Protein AF-A0A165L7A6-F1 (afdb_monomer_lite)

Radius of gyration: 13.62 Å; chains: 1; bounding box: 29×22×33 Å

Structure (mmCIF, N/CA/C/O backbone):
data_AF-A0A165L7A6-F1
#
_entry.id   AF-A0A165L7A6-F1
#
loop_
_atom_site.group_PDB
_atom_site.id
_atom_site.type_symbol
_atom_site.label_atom_id
_atom_site.label_alt_id
_atom_site.label_comp_id
_atom_site.label_asym_id
_atom_site.label_entity_id
_atom_site.label_seq_id
_atom_site.pdbx_PDB_ins_code
_atom_site.Cartn_x
_atom_site.Cartn_y
_atom_site.Cartn_z
_atom_site.occupancy
_atom_site.B_iso_or_equiv
_atom_site.auth_seq_id
_atom_site.auth_comp_id
_atom_site.auth_asym_id
_atom_site.auth_atom_id
_atom_site.pdbx_PDB_model_num
ATOM 1 N N . SER A 1 1 ? 1.836 -13.869 -18.028 1.00 71.38 1 SER A N 1
ATOM 2 C CA . SER A 1 1 ? 1.503 -12.469 -17.688 1.00 71.38 1 SER A CA 1
ATOM 3 C C . SER A 1 1 ? 2.533 -11.959 -16.705 1.00 71.38 1 SER A C 1
ATOM 5 O O . SER A 1 1 ? 2.909 -12.734 -15.835 1.00 71.38 1 SER A O 1
ATOM 7 N N . ALA A 1 2 ? 2.987 -10.708 -16.821 1.00 77.56 2 ALA A N 1
ATOM 8 C CA . ALA A 1 2 ? 3.784 -10.093 -15.759 1.00 77.56 2 ALA A CA 1
ATOM 9 C C . ALA A 1 2 ? 2.946 -10.000 -14.471 1.00 77.56 2 ALA A C 1
ATOM 11 O O . ALA A 1 2 ? 1.726 -9.808 -14.534 1.00 77.56 2 ALA A O 1
ATOM 12 N N . SER A 1 3 ? 3.587 -10.159 -13.314 1.00 88.81 3 SER A N 1
ATOM 13 C CA . SER A 1 3 ? 2.943 -9.910 -12.023 1.00 88.81 3 SER A CA 1
ATOM 14 C C . SER A 1 3 ? 2.612 -8.423 -11.890 1.00 88.81 3 SER A C 1
ATOM 16 O O . SER A 1 3 ? 3.382 -7.576 -12.347 1.00 88.81 3 SER A O 1
ATOM 18 N N . LYS A 1 4 ? 1.477 -8.103 -11.257 1.00 93.00 4 LYS A N 1
ATOM 19 C CA . LYS A 1 4 ? 1.052 -6.717 -11.015 1.00 93.00 4 LYS A CA 1
ATOM 20 C C . LYS A 1 4 ? 1.412 -6.284 -9.602 1.00 93.00 4 LYS A C 1
ATOM 22 O O . LYS A 1 4 ? 0.935 -6.883 -8.640 1.00 93.00 4 LYS A O 1
ATOM 27 N N . LEU A 1 5 ? 2.180 -5.209 -9.480 1.00 94.75 5 LEU A N 1
ATOM 28 C CA . LEU A 1 5 ? 2.445 -4.542 -8.211 1.00 94.75 5 LEU A CA 1
ATOM 29 C C . LEU A 1 5 ? 1.531 -3.322 -8.088 1.00 94.75 5 LEU A C 1
ATOM 31 O O . LEU A 1 5 ? 1.620 -2.385 -8.877 1.00 94.75 5 LEU A O 1
ATOM 35 N N . ARG A 1 6 ? 0.644 -3.332 -7.091 1.00 95.69 6 ARG A N 1
ATOM 36 C CA . ARG A 1 6 ? -0.258 -2.212 -6.802 1.00 95.69 6 ARG A CA 1
ATOM 37 C C . ARG A 1 6 ? 0.373 -1.281 -5.773 1.00 95.69 6 ARG A C 1
ATOM 39 O O . ARG A 1 6 ? 0.694 -1.736 -4.679 1.00 95.69 6 ARG A O 1
ATOM 46 N N . ILE A 1 7 ? 0.513 0.004 -6.099 1.00 95.56 7 ILE A N 1
ATOM 47 C CA . ILE A 1 7 ? 1.115 1.013 -5.210 1.00 95.56 7 ILE A CA 1
ATOM 48 C C . ILE A 1 7 ? 0.257 2.278 -5.110 1.00 95.56 7 ILE A C 1
ATOM 50 O O . ILE A 1 7 ? -0.286 2.754 -6.106 1.00 95.56 7 ILE A O 1
ATOM 54 N N . ASN A 1 8 ? 0.170 2.864 -3.915 1.00 95.00 8 ASN A N 1
ATOM 55 C CA . ASN A 1 8 ? -0.505 4.151 -3.688 1.00 95.00 8 ASN A CA 1
ATOM 56 C C . ASN A 1 8 ? 0.450 5.353 -3.678 1.00 95.00 8 ASN A C 1
ATOM 58 O O . ASN A 1 8 ? -0.002 6.494 -3.747 1.00 95.00 8 ASN A O 1
ATOM 62 N N . ASN A 1 9 ? 1.762 5.115 -3.643 1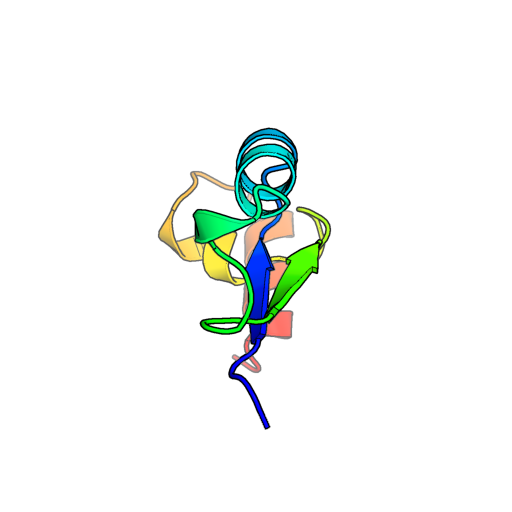.00 95.81 9 ASN A N 1
ATOM 63 C CA . ASN A 1 9 ? 2.770 6.165 -3.664 1.00 95.81 9 ASN A CA 1
ATOM 64 C C . ASN A 1 9 ? 3.018 6.654 -5.101 1.00 95.81 9 ASN A C 1
ATOM 66 O O . ASN A 1 9 ? 3.606 5.947 -5.922 1.00 95.81 9 ASN A O 1
ATOM 70 N N . LEU A 1 10 ? 2.587 7.883 -5.393 1.00 95.81 10 LEU A N 1
ATOM 71 C CA . LEU A 1 10 ? 2.732 8.490 -6.718 1.00 95.81 10 LEU A CA 1
ATOM 72 C C . LEU A 1 10 ? 4.192 8.767 -7.101 1.00 95.81 10 LEU A C 1
ATOM 74 O O . LEU A 1 10 ? 4.539 8.641 -8.274 1.00 95.81 10 LEU A O 1
ATOM 78 N N . SER A 1 11 ? 5.061 9.080 -6.138 1.00 97.38 11 SER A N 1
ATOM 79 C CA . SER A 1 11 ? 6.492 9.274 -6.399 1.00 97.38 11 SER A CA 1
ATOM 80 C C . SER A 1 11 ? 7.156 7.963 -6.820 1.00 97.38 11 SER A C 1
ATOM 82 O O . SER A 1 11 ? 7.877 7.929 -7.814 1.00 97.38 11 SER A O 1
ATOM 84 N N . ALA A 1 12 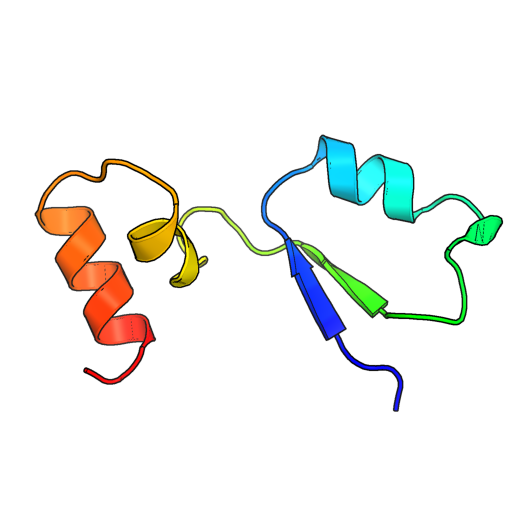? 6.849 6.859 -6.134 1.00 95.50 12 ALA A N 1
ATOM 85 C CA . ALA A 1 12 ? 7.332 5.531 -6.515 1.00 95.50 12 ALA A CA 1
ATOM 86 C C . ALA A 1 12 ? 6.780 5.087 -7.883 1.00 95.50 12 ALA A C 1
ATOM 88 O O . ALA A 1 12 ? 7.509 4.501 -8.680 1.00 95.50 12 ALA A O 1
ATOM 89 N N . LEU A 1 13 ? 5.522 5.422 -8.196 1.00 95.31 13 LEU A N 1
ATOM 90 C CA . LEU A 1 13 ? 4.946 5.186 -9.523 1.00 95.31 13 LEU A CA 1
ATOM 91 C C . LEU A 1 13 ? 5.665 5.983 -10.611 1.00 95.31 13 LEU A C 1
ATOM 93 O O . LEU A 1 13 ? 5.859 5.468 -11.707 1.00 95.31 13 LEU A O 1
ATOM 97 N N . SER A 1 14 ? 6.059 7.226 -10.324 1.00 95.56 14 SER A N 1
ATOM 98 C CA . SER A 1 14 ? 6.839 8.034 -11.261 1.00 95.56 14 SER A CA 1
ATOM 99 C C . SER A 1 14 ? 8.196 7.401 -11.553 1.00 95.56 14 SER A C 1
ATOM 101 O O . SER A 1 14 ? 8.576 7.332 -12.715 1.00 95.56 14 SER A O 1
ATOM 103 N N . VAL A 1 15 ? 8.890 6.901 -10.525 1.00 95.88 15 VAL A N 1
ATOM 104 C CA . VAL A 1 15 ? 10.172 6.191 -10.686 1.00 95.88 15 VAL A CA 1
ATOM 105 C C . VAL A 1 15 ? 9.990 4.918 -11.514 1.00 95.88 15 VAL A C 1
ATOM 107 O O . VAL A 1 15 ? 10.769 4.662 -12.422 1.00 95.88 15 VAL A O 1
ATOM 110 N N . ALA A 1 16 ? 8.917 4.156 -11.283 1.00 94.81 16 ALA A N 1
ATOM 111 C CA . ALA A 1 16 ? 8.644 2.913 -12.008 1.00 94.81 16 ALA A CA 1
ATOM 112 C C . ALA A 1 16 ? 8.420 3.080 -13.526 1.00 94.81 16 ALA A C 1
ATOM 114 O O . ALA A 1 16 ? 8.432 2.083 -14.245 1.00 94.81 16 ALA A O 1
ATOM 115 N N . LYS A 1 17 ? 8.213 4.311 -14.018 1.00 92.44 17 LYS A N 1
ATOM 116 C CA . LYS A 1 17 ? 8.093 4.617 -15.455 1.00 92.44 17 LYS A CA 1
ATOM 117 C C . LYS A 1 17 ? 9.437 4.669 -16.177 1.00 92.44 17 LYS A C 1
ATOM 119 O O . LYS A 1 17 ? 9.451 4.798 -17.401 1.00 92.44 17 LYS A O 1
ATOM 124 N N . ASN A 1 18 ? 10.551 4.635 -15.449 1.00 95.44 18 ASN A N 1
ATOM 125 C CA . ASN A 1 18 ? 11.852 4.667 -16.087 1.00 95.44 18 ASN A CA 1
ATOM 126 C C . ASN A 1 18 ? 12.109 3.357 -16.869 1.00 95.44 18 ASN A C 1
ATOM 128 O O . ASN A 1 18 ? 11.746 2.274 -16.387 1.00 95.44 18 ASN A O 1
ATOM 132 N N . PRO A 1 19 ? 12.758 3.417 -18.050 1.00 94.62 19 PRO A N 1
ATOM 133 C CA . PRO A 1 19 ? 12.939 2.257 -18.925 1.00 94.62 19 PRO A CA 1
ATOM 134 C C . PRO A 1 19 ? 13.622 1.045 -18.279 1.00 94.62 19 PRO A C 1
ATOM 136 O O . PRO A 1 19 ? 13.301 -0.091 -18.628 1.00 94.62 19 PRO A O 1
ATOM 139 N N . GLU A 1 20 ? 14.523 1.252 -17.317 1.00 94.19 20 GLU A N 1
ATOM 140 C CA . GLU A 1 20 ? 15.229 0.189 -16.589 1.00 94.19 20 GLU A CA 1
ATOM 141 C C . GLU A 1 20 ? 14.307 -0.731 -15.769 1.00 94.19 20 GLU A C 1
ATOM 143 O O . GLU A 1 20 ? 14.708 -1.833 -15.376 1.00 94.19 20 GLU A O 1
ATOM 148 N N . HIS A 1 21 ? 13.068 -0.303 -15.511 1.00 91.12 21 HIS A N 1
ATOM 149 C CA . HIS A 1 21 ? 12.064 -1.069 -14.771 1.00 91.12 21 HI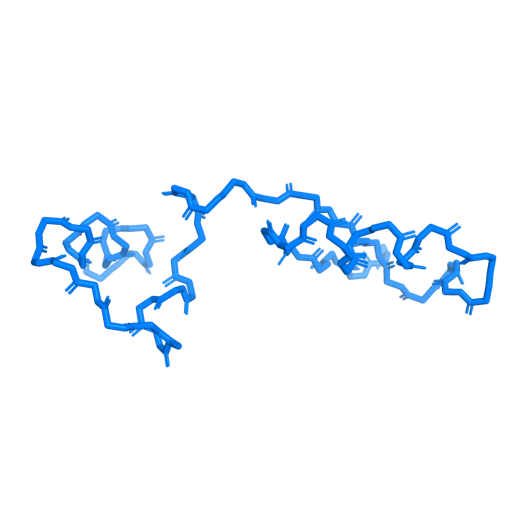S A CA 1
ATOM 150 C C . HIS A 1 21 ? 11.065 -1.805 -15.676 1.00 91.12 21 HIS A C 1
ATOM 152 O O . HIS A 1 21 ? 10.300 -2.647 -15.193 1.00 91.12 21 HIS A O 1
ATOM 158 N N . HIS A 1 22 ? 11.080 -1.542 -16.985 1.00 88.81 22 HIS A N 1
ATOM 159 C CA . HIS A 1 22 ? 10.162 -2.168 -17.932 1.00 88.81 22 HIS A CA 1
ATOM 160 C C . HIS A 1 22 ? 10.397 -3.683 -18.060 1.00 88.81 22 HIS A C 1
ATOM 162 O O . HIS A 1 22 ? 11.502 -4.194 -17.887 1.00 88.81 22 HIS A O 1
ATOM 168 N N . GLY A 1 23 ? 9.326 -4.427 -18.355 1.00 85.62 23 GLY A N 1
ATOM 169 C CA . GLY A 1 23 ? 9.378 -5.873 -18.618 1.00 85.62 23 GLY A CA 1
ATOM 170 C C . GLY A 1 23 ? 9.549 -6.774 -17.388 1.00 85.62 23 GLY A C 1
ATOM 171 O O . GLY A 1 23 ? 9.458 -7.991 -17.528 1.00 85.62 23 GLY A O 1
ATOM 172 N N . ARG A 1 24 ? 9.750 -6.214 -16.185 1.00 85.06 24 ARG A N 1
ATOM 173 C CA . ARG A 1 24 ? 9.883 -6.994 -14.939 1.00 85.06 24 ARG A CA 1
ATOM 174 C C . ARG A 1 24 ? 8.538 -7.232 -14.254 1.00 85.06 24 ARG A C 1
ATOM 176 O O . ARG A 1 24 ? 8.133 -8.372 -14.046 1.00 85.06 24 ARG A O 1
ATOM 183 N N . ILE A 1 25 ? 7.860 -6.148 -13.883 1.00 91.25 25 ILE A N 1
ATOM 184 C CA . ILE A 1 25 ? 6.609 -6.133 -13.114 1.00 91.25 25 ILE A CA 1
ATOM 185 C C . ILE A 1 25 ? 5.748 -4.991 -13.654 1.00 91.25 25 ILE A C 1
ATOM 187 O O . ILE A 1 25 ? 6.250 -3.896 -13.898 1.00 91.25 25 ILE A O 1
ATOM 191 N N . GLU A 1 26 ? 4.450 -5.231 -13.823 1.00 92.50 26 GLU A N 1
ATOM 192 C CA . GLU A 1 26 ? 3.502 -4.173 -14.175 1.00 92.50 26 GLU A CA 1
ATOM 193 C C . GLU A 1 26 ? 3.146 -3.391 -12.904 1.00 92.50 26 GLU A C 1
ATOM 195 O O . GLU A 1 26 ? 2.494 -3.918 -12.000 1.00 92.50 26 GLU A O 1
ATOM 200 N N . VAL A 1 27 ? 3.590 -2.138 -12.811 1.00 94.81 27 VAL A N 1
ATOM 201 C CA . VAL A 1 27 ? 3.276 -1.270 -11.671 1.00 94.81 27 VAL A CA 1
ATOM 202 C C . VAL A 1 27 ? 1.984 -0.509 -11.951 1.00 94.81 27 VAL A C 1
ATOM 204 O O . VAL A 1 27 ? 1.874 0.212 -12.939 1.00 94.81 27 VAL A O 1
ATOM 207 N N . VAL A 1 28 ? 1.000 -0.667 -11.068 1.00 95.00 28 VAL A N 1
ATOM 208 C CA . VAL A 1 28 ? -0.341 -0.091 -11.210 1.00 95.00 28 VAL A CA 1
ATOM 209 C C . VAL A 1 28 ? -0.648 0.785 -10.004 1.00 95.00 28 VAL A C 1
ATOM 211 O O . VAL A 1 28 ? -0.415 0.396 -8.857 1.00 95.00 28 VAL A O 1
ATOM 214 N N . HIS A 1 29 ? -1.204 1.968 -10.251 1.00 96.50 29 HIS A N 1
ATOM 215 C CA . HIS A 1 29 ? -1.675 2.815 -9.166 1.00 96.50 29 HIS A CA 1
ATOM 216 C C . HIS A 1 29 ? -2.903 2.204 -8.479 1.00 96.50 29 HIS A C 1
ATOM 218 O O . HIS A 1 29 ? -3.849 1.774 -9.139 1.00 96.50 29 HIS A O 1
ATOM 224 N N . LEU A 1 30 ? -2.908 2.226 -7.151 1.00 96.62 30 LEU A N 1
ATOM 225 C CA . LEU A 1 30 ? -4.062 1.931 -6.313 1.00 96.62 30 LEU A CA 1
ATOM 226 C C . LEU A 1 30 ? -4.267 3.107 -5.365 1.00 96.62 30 LEU A C 1
ATOM 228 O O . LEU A 1 30 ? -3.310 3.562 -4.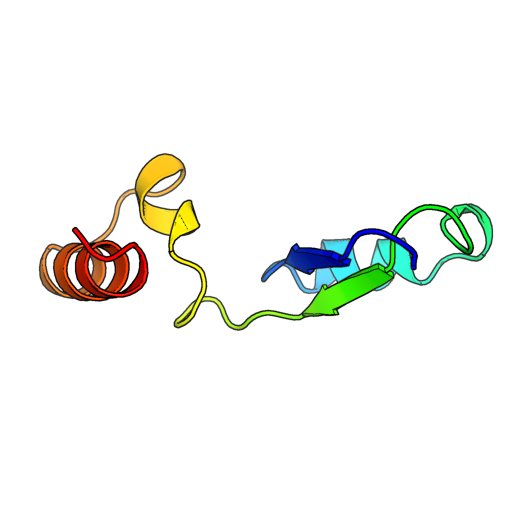747 1.00 96.62 30 LEU A O 1
ATOM 232 N N . ARG A 1 31 ? -5.493 3.612 -5.229 1.00 95.69 31 ARG A N 1
ATOM 233 C CA . ARG A 1 31 ? -5.752 4.725 -4.306 1.00 95.69 31 ARG A CA 1
ATOM 234 C C . ARG A 1 31 ? -5.450 4.292 -2.873 1.00 95.69 31 ARG A C 1
ATOM 236 O O . ARG A 1 31 ? -5.688 3.146 -2.505 1.00 95.69 31 ARG A O 1
ATOM 243 N N . THR A 1 32 ? -5.007 5.225 -2.033 1.00 93.12 32 THR A N 1
ATOM 244 C CA . THR A 1 32 ? -4.787 4.971 -0.598 1.00 93.12 32 THR A CA 1
ATOM 245 C C . THR A 1 32 ? -6.039 4.426 0.084 1.00 93.12 32 THR A C 1
ATOM 247 O O . THR A 1 32 ? -5.949 3.548 0.933 1.00 93.12 32 THR A O 1
ATOM 250 N N . SER A 1 33 ? -7.221 4.894 -0.328 1.00 92.12 33 SER A N 1
ATOM 251 C CA . SER A 1 33 ? -8.495 4.405 0.199 1.00 92.12 33 SER A CA 1
ATOM 252 C C . SER A 1 33 ? -8.738 2.923 -0.060 1.00 92.12 33 SER A C 1
ATOM 254 O O . SER A 1 33 ? -9.537 2.347 0.670 1.00 92.12 33 SER A O 1
ATOM 256 N N . ASP A 1 34 ? -8.062 2.348 -1.055 1.00 94.88 34 ASP A N 1
ATOM 257 C CA . ASP A 1 34 ? -8.298 1.013 -1.600 1.00 94.88 34 ASP A CA 1
ATOM 258 C C . ASP A 1 34 ? -7.101 0.080 -1.336 1.00 94.88 34 ASP A C 1
ATOM 260 O O . ASP A 1 34 ? -7.032 -1.002 -1.912 1.00 94.88 34 ASP A O 1
ATOM 264 N N . MET A 1 35 ? -6.130 0.498 -0.508 1.00 96.62 35 MET A N 1
ATOM 265 C CA . MET A 1 35 ? -4.923 -0.268 -0.186 1.00 96.62 35 MET A CA 1
ATOM 266 C C . MET A 1 35 ? -5.065 -0.985 1.167 1.00 96.62 35 MET A C 1
ATOM 268 O O . MET A 1 35 ? -4.652 -0.435 2.188 1.00 96.62 35 MET A O 1
ATOM 272 N N . PRO A 1 36 ? -5.566 -2.236 1.211 1.00 96.12 36 PRO A N 1
ATOM 273 C CA . PRO A 1 36 ? -5.754 -2.958 2.472 1.00 96.12 36 PRO A CA 1
ATOM 274 C C . PRO A 1 36 ? -4.447 -3.202 3.233 1.00 96.12 36 PRO A C 1
ATOM 276 O O . PRO A 1 36 ? -4.458 -3.274 4.457 1.00 96.12 36 PRO A O 1
ATOM 279 N N . ALA A 1 37 ? -3.310 -3.253 2.531 1.00 96.00 37 ALA A N 1
ATOM 280 C CA . ALA A 1 37 ? -1.984 -3.389 3.135 1.00 96.00 37 ALA A CA 1
ATOM 281 C C . ALA A 1 37 ? -1.580 -2.201 4.034 1.00 96.00 37 ALA A C 1
ATOM 283 O O . ALA A 1 37 ? -0.642 -2.325 4.825 1.00 96.00 37 ALA A O 1
ATOM 284 N N . ASP A 1 38 ? -2.295 -1.070 3.972 1.00 95.38 38 ASP A N 1
ATOM 285 C CA . ASP A 1 38 ? -2.065 0.061 4.874 1.00 95.38 38 ASP A CA 1
ATOM 286 C C . ASP A 1 38 ? -2.277 -0.333 6.350 1.00 95.38 38 ASP A C 1
ATOM 288 O O . ASP A 1 38 ? -1.603 0.219 7.218 1.00 95.38 38 ASP A O 1
ATOM 292 N N . ILE A 1 39 ? -3.126 -1.332 6.647 1.00 96.19 39 ILE A N 1
ATOM 293 C CA . ILE A 1 39 ? -3.337 -1.838 8.019 1.00 96.19 39 ILE A CA 1
ATOM 294 C C . ILE A 1 39 ? -2.054 -2.391 8.660 1.00 96.19 39 ILE A C 1
ATOM 296 O O . ILE A 1 39 ? -1.925 -2.385 9.880 1.00 96.19 39 ILE A O 1
ATOM 300 N N . LEU A 1 40 ? -1.101 -2.857 7.846 1.00 95.94 40 LEU A N 1
ATOM 301 C CA . LEU A 1 40 ? 0.144 -3.477 8.309 1.00 95.94 40 LEU A CA 1
ATOM 302 C C . LEU A 1 40 ? 1.297 -2.475 8.443 1.00 95.94 40 LEU A C 1
ATOM 304 O O . LEU A 1 40 ? 2.340 -2.811 8.994 1.00 95.94 40 LEU A O 1
ATOM 308 N N . THR A 1 41 ? 1.146 -1.269 7.892 1.00 95.19 41 THR A N 1
ATOM 309 C CA . THR A 1 41 ? 2.264 -0.329 7.695 1.00 95.19 41 THR A CA 1
ATOM 310 C C . THR A 1 41 ? 2.003 1.063 8.258 1.00 95.19 41 THR A C 1
ATOM 312 O O . THR A 1 41 ? 2.930 1.869 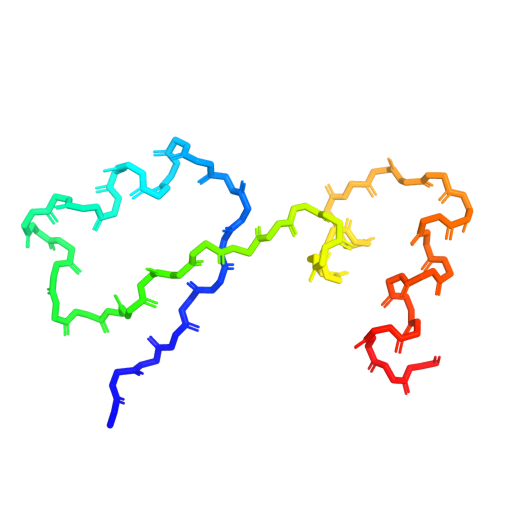8.337 1.00 95.19 41 THR A O 1
ATOM 315 N N . LYS A 1 42 ? 0.760 1.367 8.651 1.00 93.00 42 LYS A N 1
ATOM 316 C CA . LYS A 1 42 ? 0.349 2.692 9.120 1.00 93.00 42 LYS A CA 1
ATOM 317 C C . LYS A 1 42 ? -0.509 2.596 10.375 1.00 93.00 42 LYS A C 1
ATOM 319 O O . LYS A 1 42 ? -1.329 1.695 10.525 1.00 93.00 42 LYS A O 1
ATOM 324 N N . SER A 1 43 ? -0.398 3.610 11.227 1.00 95.69 43 SER A N 1
ATOM 325 C CA . SER A 1 43 ? -1.371 3.854 12.292 1.00 95.69 43 SER A CA 1
ATOM 326 C C . SER A 1 43 ? -2.645 4.441 11.684 1.00 95.69 43 SER A C 1
ATOM 328 O O . SER A 1 43 ? -2.638 5.570 11.191 1.00 95.69 43 SER A O 1
ATOM 330 N N . LEU A 1 44 ? -3.737 3.676 11.694 1.00 95.50 44 LEU A N 1
ATOM 331 C CA . LEU A 1 44 ? -5.023 4.064 11.112 1.00 95.50 44 LEU A CA 1
ATOM 332 C C . LEU A 1 44 ? -6.091 4.243 12.195 1.00 95.50 44 LEU A C 1
ATOM 334 O O . LEU A 1 44 ? -6.129 3.512 13.183 1.00 95.50 44 LEU A O 1
ATOM 338 N N . ALA A 1 45 ? -7.015 5.181 11.979 1.00 96.75 45 ALA A N 1
ATOM 339 C CA . ALA A 1 45 ? -8.204 5.292 12.817 1.00 96.75 45 ALA A CA 1
ATOM 340 C C . ALA A 1 45 ? -9.107 4.055 12.652 1.00 96.75 45 ALA A C 1
ATOM 342 O O . ALA A 1 45 ? -9.209 3.487 11.561 1.00 96.75 45 ALA A O 1
ATOM 343 N N . LYS A 1 46 ? -9.823 3.680 13.721 1.00 97.00 46 LYS A N 1
ATOM 344 C CA . LYS A 1 46 ? -10.687 2.486 13.762 1.00 97.00 46 LYS A CA 1
ATOM 345 C C . LYS A 1 46 ? -11.642 2.346 12.561 1.00 97.00 46 LYS A C 1
ATOM 347 O O . LYS A 1 46 ? -11.707 1.241 12.028 1.00 97.00 46 LYS A O 1
ATOM 352 N N . PRO A 1 47 ? -12.339 3.398 12.078 1.00 96.56 47 PRO A N 1
ATOM 353 C CA . PRO A 1 47 ? -13.203 3.260 10.903 1.00 96.56 47 PRO A CA 1
ATOM 354 C C . PRO A 1 47 ? -12.444 2.767 9.666 1.00 96.56 47 PRO A C 1
ATOM 356 O O . PRO A 1 47 ? -12.909 1.866 8.974 1.00 96.56 47 PRO A O 1
ATOM 359 N N . LYS A 1 48 ? -11.229 3.282 9.439 1.00 96.00 48 LYS A N 1
ATOM 360 C CA . LYS A 1 48 ? -10.406 2.876 8.299 1.00 96.00 48 LYS A CA 1
ATOM 361 C C . LYS A 1 48 ? -9.894 1.447 8.444 1.00 96.00 48 LYS A C 1
ATOM 363 O O . LYS A 1 48 ? -9.885 0.714 7.464 1.00 96.00 48 LYS A O 1
ATOM 368 N N . VAL A 1 49 ? -9.531 1.031 9.659 1.00 96.12 49 VAL A N 1
ATOM 369 C CA . VAL A 1 49 ? -9.157 -0.364 9.948 1.00 96.12 49 VAL A CA 1
ATOM 370 C C . VAL A 1 49 ? -10.287 -1.320 9.559 1.00 96.12 49 VAL A C 1
ATOM 372 O O . VAL A 1 49 ? -10.033 -2.288 8.851 1.00 96.12 49 VAL A O 1
ATOM 375 N N . LEU A 1 50 ? -11.534 -1.026 9.946 1.00 96.81 50 LEU A N 1
ATOM 376 C CA . LEU A 1 50 ? -12.690 -1.873 9.618 1.00 96.81 50 LEU A CA 1
ATOM 377 C C . LEU A 1 50 ? -12.935 -1.979 8.105 1.00 96.81 50 LEU A C 1
ATOM 379 O O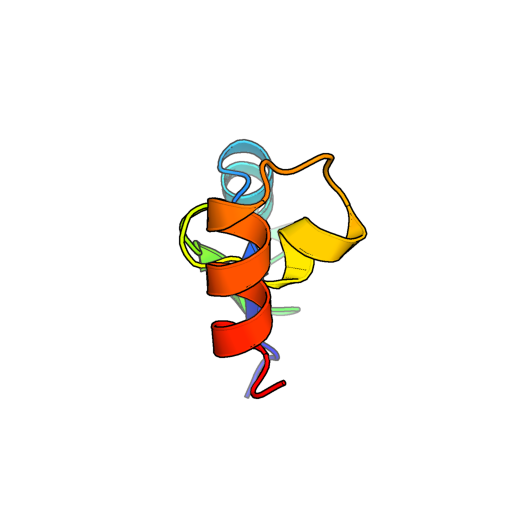 . LEU A 1 50 ? -13.218 -3.066 7.605 1.00 96.81 50 LEU A O 1
ATOM 383 N N . GLU A 1 51 ? -12.785 -0.878 7.363 1.00 96.38 51 GLU A N 1
ATOM 384 C CA . GLU A 1 51 ? -12.854 -0.910 5.896 1.00 96.38 51 GLU A CA 1
ATOM 385 C C . GLU A 1 51 ? -11.779 -1.823 5.293 1.00 96.38 51 GLU A C 1
ATOM 387 O O . GLU A 1 51 ? -12.084 -2.630 4.415 1.00 96.38 51 GLU A O 1
ATOM 392 N N . MET A 1 52 ? -10.528 -1.714 5.758 1.00 96.88 52 MET A N 1
ATOM 393 C CA . MET A 1 52 ? -9.418 -2.513 5.224 1.00 96.88 52 MET A CA 1
ATOM 394 C C . MET A 1 52 ? -9.563 -4.000 5.572 1.00 96.88 52 MET A C 1
ATOM 396 O O . MET A 1 52 ? -9.311 -4.840 4.714 1.00 96.88 52 MET A O 1
ATOM 400 N N . VAL A 1 53 ? -10.024 -4.335 6.785 1.00 96.44 53 VAL A N 1
ATOM 401 C CA . VAL A 1 53 ? -10.332 -5.720 7.199 1.00 96.44 53 VAL A CA 1
ATOM 402 C C . VAL A 1 53 ? -11.376 -6.337 6.267 1.00 96.44 53 VAL A C 1
ATOM 404 O O . VAL A 1 53 ? -11.145 -7.409 5.711 1.00 96.44 53 VAL A O 1
ATOM 407 N N . LYS A 1 54 ? -12.457 -5.602 5.971 1.00 96.56 54 LYS A N 1
ATOM 408 C CA . LYS A 1 54 ? -13.471 -6.044 5.004 1.00 96.56 54 LYS A CA 1
ATOM 409 C C . LYS A 1 54 ? -12.884 -6.274 3.607 1.00 96.56 54 LYS A C 1
ATOM 411 O O . LYS A 1 54 ? -13.256 -7.235 2.940 1.00 96.56 54 LYS A O 1
ATOM 416 N N . MET A 1 55 ? -11.968 -5.414 3.151 1.00 95.56 55 MET A N 1
ATOM 417 C CA . MET A 1 55 ? -11.282 -5.590 1.861 1.00 95.56 55 MET A CA 1
ATOM 418 C C . MET A 1 55 ? -10.365 -6.823 1.824 1.00 95.56 55 MET A C 1
ATOM 420 O O . MET A 1 55 ? -10.106 -7.342 0.740 1.00 95.56 55 MET A O 1
ATOM 424 N N . LEU A 1 56 ? -9.886 -7.296 2.979 1.00 95.12 56 LEU A N 1
ATOM 425 C CA . LEU A 1 56 ? -9.111 -8.535 3.103 1.00 95.12 56 LEU A CA 1
ATOM 426 C C . LEU A 1 56 ? -9.990 -9.795 3.163 1.00 95.12 56 LEU A C 1
ATOM 428 O O . LEU A 1 56 ? -9.450 -10.896 3.102 1.00 95.12 56 LEU A O 1
ATOM 432 N N . GLY A 1 57 ? -11.317 -9.652 3.257 1.00 95.94 57 GLY A N 1
ATOM 433 C CA . GLY A 1 57 ? -12.240 -10.780 3.417 1.00 95.94 57 GLY A CA 1
ATOM 434 C C . GLY A 1 57 ? -12.206 -11.406 4.814 1.00 95.94 57 GLY A C 1
ATOM 435 O O . GLY A 1 57 ? -12.500 -12.592 4.947 1.00 95.94 57 GLY A O 1
ATOM 436 N N . LEU A 1 58 ? -11.814 -10.618 5.820 1.00 92.12 58 LEU A N 1
ATOM 437 C CA . LEU A 1 58 ? -11.737 -10.997 7.232 1.00 92.12 58 LEU A CA 1
ATOM 438 C C . LEU A 1 58 ? -12.907 -10.422 8.041 1.00 92.12 58 LEU A C 1
ATOM 440 O O . LEU A 1 58 ? -13.481 -9.391 7.614 1.00 92.12 58 LEU A O 1
#

Secondary structure (DSSP, 8-state):
-PPEEEE--HHHHHHTTSGGGTTT-EEEE--GGG-GGGGGTS---HHHHHHHHHHTT-

Sequence (58 aa):
SASKLRINNLSALSVAKNPEHHGRIEVVHLRTSDMPADILTKSLAKPKVLEMVKMLGL

pLDDT: mean 93.92, std 4.51, range [71.38, 97.38]

Foldseek 3Di:
DAAEDEDQDVVVVVVCPDPVNPPHHHYHYDHPLLDLCCLVVDDDDPVSPVSSVVSVVD

Organism: NCBI:txid1314783